Protein AF-A0A1Y3YAK5-F1 (afdb_monomer_lite)

Radius of gyration: 28.18 Å; chains: 1; bounding box: 78×35×80 Å

Secondary structure (DSSP, 8-state):
-------------HHHHHHHHHHHHHHHHHHHTHHHHHHHHHHHTS------TT-----S-GGG-TTTS--TT-SHHHHTTS--EEEE-TTT--EEEE-SB-B-TTSPBP---S-EEEEEEE-SS-EEEEEEETBSS-EEEEEE--

Sequence (146 aa):
MQEKGKKKYYRIRAGLFWLMIGGFVLLLLGVYFKDELYEKWLRSGGMENVSYEGVQSALEDQGSCYLCGSSDYSLIDYYRKFDTIGLISLNDWYVLDFRLKCHDENGNEVNGEDGTSTSFGNTGEIIYSTESNFRGTMASIEVTLP

Structure (mmCIF, N/CA/C/O backbone):
data_AF-A0A1Y3YAK5-F1
#
_entry.id   AF-A0A1Y3YAK5-F1
#
loop_
_atom_site.group_PDB
_atom_site.id
_atom_site.type_symbol
_atom_site.label_atom_id
_atom_site.label_alt_id
_atom_site.label_comp_id
_atom_site.label_asym_id
_atom_site.label_entity_id
_atom_site.label_seq_id
_atom_site.pdbx_PDB_ins_code
_atom_site.Cartn_x
_atom_site.Cartn_y
_atom_site.Cartn_z
_atom_site.occupancy
_atom_site.B_iso_or_equiv
_atom_site.auth_seq_id
_atom_site.auth_comp_id
_atom_site.auth_asym_id
_atom_site.auth_atom_id
_atom_site.pdbx_PDB_model_num
ATOM 1 N N . MET A 1 1 ? 50.401 12.782 -67.423 1.00 41.28 1 MET A N 1
ATOM 2 C CA . MET A 1 1 ? 49.925 11.665 -66.580 1.00 41.28 1 MET A CA 1
ATOM 3 C C . MET A 1 1 ? 48.938 12.224 -65.567 1.00 41.28 1 MET A C 1
ATOM 5 O O . MET A 1 1 ? 49.329 13.090 -64.801 1.00 41.28 1 MET A O 1
ATOM 9 N N . GLN A 1 2 ? 47.673 11.806 -65.594 1.00 41.38 2 GLN A N 1
ATOM 10 C CA . GLN A 1 2 ? 46.724 12.082 -64.509 1.00 41.38 2 GLN A CA 1
ATOM 11 C C . GLN A 1 2 ? 46.033 10.769 -64.145 1.00 41.38 2 GLN A C 1
ATOM 13 O O . GLN A 1 2 ? 45.211 10.258 -64.907 1.00 41.38 2 GLN A O 1
ATOM 18 N N . GLU A 1 3 ? 46.409 10.203 -63.001 1.00 53.94 3 GLU A N 1
ATOM 19 C CA . GLU A 1 3 ? 45.722 9.059 -62.411 1.00 53.94 3 GLU A CA 1
ATOM 20 C C . GLU A 1 3 ? 44.359 9.515 -61.878 1.00 53.94 3 GLU A C 1
ATOM 22 O O . GLU A 1 3 ? 44.257 10.269 -60.912 1.00 53.94 3 GLU A O 1
ATOM 27 N N . LYS A 1 4 ? 43.280 9.068 -62.528 1.00 52.62 4 LYS A N 1
ATOM 28 C CA . LYS A 1 4 ? 41.916 9.269 -62.031 1.00 52.62 4 LYS A CA 1
ATOM 29 C C . LYS A 1 4 ? 41.670 8.317 -60.857 1.00 52.62 4 LYS A C 1
ATOM 31 O O . LYS A 1 4 ? 41.597 7.103 -61.045 1.00 52.62 4 LYS A O 1
ATOM 36 N N . GLY A 1 5 ? 41.518 8.879 -59.657 1.00 56.72 5 GLY A N 1
ATOM 37 C CA . GLY A 1 5 ? 41.184 8.146 -58.435 1.00 56.72 5 GLY A CA 1
ATOM 38 C C . GLY A 1 5 ? 39.925 7.287 -58.599 1.00 56.72 5 GLY A C 1
ATOM 39 O O . GLY A 1 5 ? 38.843 7.782 -58.922 1.00 56.72 5 GLY A O 1
ATOM 40 N N . LYS A 1 6 ? 40.068 5.975 -58.387 1.00 54.78 6 LYS A N 1
ATOM 41 C CA . LYS A 1 6 ? 38.980 4.992 -58.482 1.00 54.78 6 LYS A CA 1
ATOM 42 C C . LYS A 1 6 ? 38.036 5.149 -57.285 1.00 54.78 6 LYS A C 1
ATOM 44 O O . LYS A 1 6 ? 38.386 4.785 -56.165 1.00 54.78 6 LYS A O 1
ATOM 49 N N . LYS A 1 7 ? 36.823 5.658 -57.515 1.00 57.88 7 LYS A N 1
ATOM 50 C CA . LYS A 1 7 ? 35.751 5.683 -56.506 1.00 57.88 7 LYS A CA 1
ATOM 51 C C . LYS A 1 7 ? 35.243 4.252 -56.277 1.00 57.88 7 LYS A C 1
ATOM 53 O O . LYS A 1 7 ? 34.738 3.621 -57.204 1.00 57.88 7 LYS A O 1
ATOM 58 N N . LYS A 1 8 ? 35.399 3.725 -55.058 1.00 56.97 8 LYS A N 1
ATOM 59 C CA . LYS A 1 8 ? 34.829 2.431 -54.645 1.00 56.97 8 LYS A CA 1
ATOM 60 C C . LYS A 1 8 ? 33.347 2.633 -54.320 1.00 56.97 8 LYS A C 1
ATOM 62 O O . LYS A 1 8 ? 33.017 3.256 -53.318 1.00 56.97 8 LYS A O 1
ATOM 67 N N . TYR A 1 9 ? 32.465 2.132 -55.179 1.00 59.28 9 TYR A N 1
ATOM 68 C C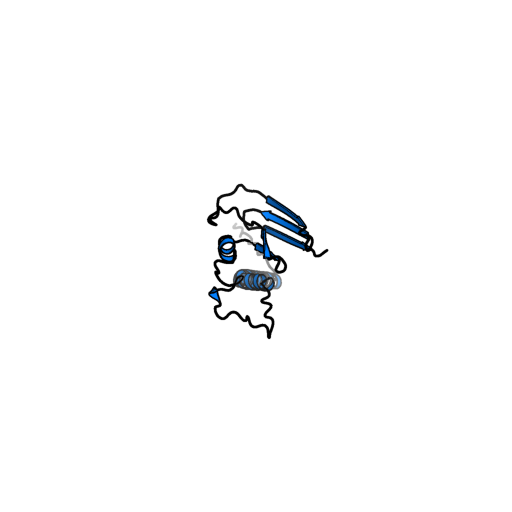A . TYR A 1 9 ? 31.019 2.154 -54.955 1.00 59.28 9 TYR A CA 1
ATOM 69 C C . TYR A 1 9 ? 30.586 0.874 -54.229 1.00 59.28 9 TYR A C 1
ATOM 71 O O . TYR A 1 9 ? 30.817 -0.228 -54.727 1.00 59.28 9 TYR A O 1
ATOM 79 N N . TYR A 1 10 ? 29.938 1.013 -53.071 1.00 63.06 10 TYR A N 1
ATOM 80 C CA . TYR A 1 10 ? 29.283 -0.102 -52.388 1.00 63.06 10 TYR A CA 1
ATOM 81 C C . TYR A 1 10 ? 27.977 -0.438 -53.119 1.00 63.06 10 TYR A C 1
ATOM 83 O O . TYR A 1 10 ? 27.014 0.324 -53.072 1.00 63.06 10 TYR A O 1
ATOM 91 N N . ARG A 1 11 ? 27.927 -1.580 -53.815 1.00 63.28 11 ARG A N 1
ATOM 92 C CA . ARG A 1 11 ? 26.677 -2.130 -54.364 1.00 63.28 11 ARG A CA 1
ATOM 93 C C . ARG A 1 11 ? 25.922 -2.857 -53.254 1.00 63.28 11 ARG A C 1
ATOM 95 O O . ARG A 1 11 ? 26.000 -4.077 -53.139 1.00 63.28 11 ARG A O 1
ATOM 102 N N . ILE A 1 12 ? 25.203 -2.111 -52.421 1.00 68.94 12 ILE A N 1
ATOM 103 C CA . ILE A 1 12 ? 24.232 -2.712 -51.502 1.00 68.94 12 ILE A CA 1
ATOM 104 C C . ILE A 1 12 ? 23.094 -3.276 -52.359 1.00 68.94 12 ILE A C 1
ATOM 106 O O . ILE A 1 12 ? 22.527 -2.578 -53.201 1.00 68.94 12 ILE A O 1
ATOM 110 N N . ARG A 1 13 ? 22.791 -4.568 -52.197 1.00 78.81 13 ARG A N 1
ATOM 111 C CA . ARG A 1 13 ? 21.691 -5.226 -52.913 1.00 78.81 13 ARG A CA 1
ATOM 112 C C . ARG A 1 13 ? 20.391 -4.530 -52.515 1.00 78.81 13 ARG A C 1
ATOM 114 O O . ARG A 1 13 ? 20.127 -4.407 -51.325 1.00 78.81 13 ARG A O 1
ATOM 121 N N . ALA A 1 14 ? 19.580 -4.109 -53.487 1.00 76.56 14 ALA A N 1
ATOM 122 C CA . ALA A 1 14 ? 18.373 -3.315 -53.231 1.00 76.56 14 ALA A CA 1
ATOM 123 C C . ALA A 1 14 ? 17.460 -3.925 -52.147 1.00 76.56 14 ALA A C 1
ATOM 125 O O . ALA A 1 14 ? 16.917 -3.195 -51.328 1.00 76.56 14 ALA A O 1
ATOM 126 N N . GLY A 1 15 ? 17.371 -5.258 -52.067 1.00 81.06 15 GLY A N 1
ATOM 127 C CA . GLY A 1 15 ? 16.623 -5.945 -51.006 1.00 81.06 15 GLY A CA 1
ATOM 128 C C . GLY A 1 15 ? 17.114 -5.645 -49.582 1.00 81.06 15 GLY A C 1
ATOM 129 O O . GLY A 1 15 ? 16.294 -5.450 -48.695 1.00 81.06 15 GLY A O 1
ATOM 130 N N . LEU A 1 16 ? 18.428 -5.529 -49.357 1.00 83.50 16 LEU A N 1
ATOM 131 C CA . LEU A 1 16 ? 18.979 -5.167 -48.044 1.00 83.50 16 LEU A CA 1
ATOM 132 C C . LEU A 1 16 ? 18.658 -3.715 -47.680 1.00 83.50 16 LEU A C 1
ATOM 134 O O . LEU A 1 16 ? 18.367 -3.422 -46.529 1.00 83.50 16 LEU A O 1
ATOM 138 N N . PHE A 1 17 ? 18.662 -2.814 -48.661 1.00 86.56 17 PHE A N 1
ATOM 139 C CA . PHE A 1 17 ? 18.317 -1.411 -48.440 1.00 86.56 17 PHE A CA 1
ATOM 140 C C . PHE A 1 17 ? 16.851 -1.244 -48.012 1.00 86.56 17 PHE A C 1
ATOM 142 O O . PHE A 1 17 ? 16.571 -0.554 -47.035 1.00 86.56 17 PHE A O 1
ATOM 149 N N . TRP A 1 18 ? 15.927 -1.942 -48.680 1.00 89.75 18 TRP A N 1
ATOM 150 C CA . TRP A 1 18 ? 14.510 -1.931 -48.307 1.00 89.75 18 TRP A CA 1
ATOM 151 C C . TRP A 1 18 ? 14.245 -2.569 -46.938 1.00 89.75 18 TRP A C 1
ATOM 153 O O . TRP A 1 18 ? 13.419 -2.051 -46.192 1.00 89.75 18 TRP A O 1
ATOM 163 N N . LEU A 1 19 ? 14.976 -3.628 -46.565 1.00 90.88 19 LEU A N 1
ATOM 164 C CA . LEU A 1 19 ? 14.890 -4.208 -45.218 1.00 90.88 19 LEU A CA 1
ATOM 165 C C . LEU A 1 19 ? 15.360 -3.230 -44.134 1.00 90.88 19 LEU A C 1
ATOM 167 O O . LEU A 1 19 ? 14.700 -3.105 -43.107 1.00 90.88 19 LEU A O 1
ATOM 171 N N . MET A 1 20 ? 16.456 -2.502 -44.372 1.00 90.38 20 MET A N 1
ATOM 172 C CA . MET A 1 20 ? 16.954 -1.497 -43.425 1.00 90.38 20 MET A CA 1
ATOM 173 C C . MET A 1 20 ? 15.964 -0.342 -43.251 1.00 90.38 20 MET A C 1
ATOM 175 O O . MET A 1 20 ? 15.720 0.089 -42.126 1.00 90.38 20 MET A O 1
ATOM 179 N N . ILE A 1 21 ? 15.350 0.127 -44.342 1.00 92.81 21 ILE A N 1
ATOM 180 C CA . ILE A 1 21 ? 14.310 1.163 -44.285 1.00 92.81 21 ILE A CA 1
ATOM 181 C C . ILE A 1 21 ? 13.082 0.655 -43.531 1.00 92.81 21 ILE A C 1
ATOM 183 O O . ILE A 1 21 ? 12.600 1.340 -42.634 1.00 92.81 21 ILE A O 1
ATOM 187 N N . GLY A 1 22 ? 12.595 -0.546 -43.854 1.00 94.56 22 GLY A N 1
ATOM 188 C CA . GLY A 1 22 ? 11.445 -1.139 -43.172 1.00 94.56 22 GLY A CA 1
ATOM 189 C C . GLY A 1 22 ? 11.686 -1.304 -41.671 1.00 94.56 22 GLY A C 1
ATOM 190 O O . GLY A 1 22 ? 10.844 -0.914 -40.868 1.00 94.56 22 GLY A O 1
ATOM 191 N N . GLY A 1 23 ? 12.869 -1.794 -41.285 1.00 93.81 23 GLY A N 1
ATOM 192 C CA . GLY A 1 23 ? 13.267 -1.909 -39.882 1.00 93.81 23 GLY A CA 1
ATOM 193 C C . GLY A 1 23 ? 13.331 -0.557 -39.170 1.00 93.81 23 GLY A C 1
ATOM 194 O O . GLY A 1 23 ? 12.853 -0.431 -38.047 1.00 93.81 23 GLY A O 1
ATOM 195 N N . PHE A 1 24 ? 13.853 0.477 -39.833 1.00 93.75 24 PHE A N 1
ATOM 196 C CA . PHE A 1 24 ? 13.916 1.820 -39.259 1.00 93.75 24 PHE A CA 1
ATOM 197 C C . PHE A 1 24 ? 12.525 2.442 -39.070 1.00 93.75 24 PHE A C 1
ATOM 199 O O . PHE A 1 24 ? 12.254 3.038 -38.031 1.00 93.75 24 PHE A O 1
ATOM 206 N N . VAL A 1 25 ? 11.615 2.252 -40.030 1.00 94.56 25 VAL A N 1
ATOM 207 C CA . VAL A 1 25 ? 10.221 2.710 -39.915 1.00 94.56 25 VAL A CA 1
ATOM 208 C C . VAL A 1 25 ? 9.497 1.989 -38.775 1.00 94.56 25 VAL A C 1
ATOM 210 O O . VAL A 1 25 ? 8.808 2.637 -37.993 1.00 94.56 25 VAL A O 1
ATOM 213 N N . LEU A 1 26 ? 9.693 0.675 -38.628 1.00 91.44 26 LEU A N 1
ATOM 214 C CA . LEU A 1 26 ? 9.128 -0.091 -37.512 1.00 91.44 26 LEU A CA 1
ATOM 215 C C . LEU A 1 26 ? 9.660 0.383 -36.154 1.00 91.44 26 LEU A C 1
ATOM 217 O O . LEU A 1 26 ? 8.883 0.501 -35.211 1.00 91.44 26 LEU A O 1
ATOM 221 N N . LEU A 1 27 ? 10.954 0.702 -36.057 1.00 91.06 27 LEU A N 1
ATOM 222 C CA . LEU A 1 27 ? 11.533 1.264 -34.835 1.00 91.06 27 LEU A CA 1
ATOM 223 C C . LEU A 1 27 ? 10.937 2.635 -34.498 1.00 91.06 27 LEU A C 1
ATOM 225 O O . LEU A 1 27 ? 10.580 2.868 -33.346 1.00 91.06 27 LEU A O 1
ATOM 229 N N . LEU A 1 28 ? 10.780 3.521 -35.485 1.00 91.25 28 LEU A N 1
ATOM 230 C CA . LEU A 1 28 ? 10.159 4.832 -35.273 1.00 91.25 28 LEU A CA 1
ATOM 231 C C . LEU A 1 28 ? 8.696 4.714 -34.834 1.00 91.25 28 LEU A C 1
ATOM 233 O O . LEU A 1 28 ? 8.283 5.418 -33.917 1.00 91.25 28 LEU A O 1
ATOM 237 N N . LEU A 1 29 ? 7.929 3.801 -35.437 1.00 89.06 29 LEU A N 1
ATOM 238 C CA . LEU A 1 29 ? 6.555 3.513 -35.017 1.00 89.06 29 LEU A CA 1
ATOM 239 C C . LEU A 1 29 ? 6.510 2.949 -33.592 1.00 89.06 29 LEU A C 1
ATOM 241 O O . LEU A 1 29 ? 5.682 3.378 -32.796 1.00 89.06 29 LEU A O 1
ATOM 245 N N . GLY A 1 30 ? 7.421 2.037 -33.245 1.00 85.50 30 GLY A N 1
ATOM 246 C CA . GLY A 1 30 ? 7.522 1.485 -31.894 1.00 85.50 30 GLY A CA 1
ATOM 247 C C . GLY A 1 30 ? 7.841 2.543 -30.835 1.00 85.50 30 GLY A C 1
ATOM 248 O O . GLY A 1 30 ? 7.283 2.494 -29.744 1.00 85.50 30 GLY A O 1
ATOM 249 N N . VAL A 1 31 ? 8.691 3.526 -31.157 1.00 87.69 31 VAL A N 1
ATOM 250 C CA . VAL A 1 31 ? 8.966 4.673 -30.274 1.00 87.69 31 VAL A CA 1
ATOM 251 C C . VAL A 1 31 ? 7.753 5.600 -30.183 1.00 87.69 31 VAL A C 1
ATOM 253 O O . VAL A 1 31 ? 7.408 6.024 -29.088 1.00 87.69 31 VAL A O 1
ATOM 256 N N . TYR A 1 32 ? 7.085 5.879 -31.305 1.00 89.44 32 TYR A N 1
ATOM 257 C CA . TYR A 1 32 ? 5.914 6.758 -31.346 1.00 89.44 32 TYR A CA 1
ATOM 258 C C . TYR A 1 32 ? 4.731 6.212 -30.530 1.00 89.44 32 TYR A C 1
ATOM 260 O O . TYR A 1 32 ? 4.094 6.960 -29.799 1.00 89.44 32 TYR A O 1
ATOM 268 N N . PHE A 1 33 ? 4.465 4.905 -30.608 1.00 87.31 33 PHE A N 1
ATOM 269 C CA . PHE A 1 33 ? 3.380 4.248 -29.867 1.00 87.31 33 PHE A CA 1
ATOM 270 C C . PHE A 1 33 ? 3.806 3.696 -28.500 1.00 87.31 33 PHE A C 1
ATOM 272 O O . PHE A 1 33 ? 3.022 3.000 -27.852 1.00 87.31 33 PHE A O 1
ATOM 279 N N . LYS A 1 34 ? 5.036 3.975 -28.046 1.00 81.25 34 LYS A N 1
ATOM 280 C CA . LYS A 1 34 ? 5.570 3.430 -26.791 1.00 81.25 34 LYS A CA 1
ATOM 281 C C . LYS A 1 34 ? 4.677 3.786 -25.607 1.00 81.25 34 LYS A C 1
ATOM 283 O O . LYS A 1 34 ? 4.333 2.890 -24.846 1.00 81.25 34 LYS A O 1
ATOM 288 N N . ASP A 1 35 ? 4.291 5.052 -25.477 1.00 78.38 35 ASP A N 1
ATOM 289 C CA . ASP A 1 35 ? 3.522 5.532 -24.325 1.00 78.38 35 ASP A CA 1
ATOM 290 C C . ASP A 1 35 ? 2.106 4.938 -24.309 1.00 78.38 35 ASP A C 1
ATOM 292 O O . ASP A 1 35 ? 1.652 4.456 -23.276 1.00 78.38 35 ASP A O 1
ATOM 296 N N . GLU A 1 36 ? 1.448 4.841 -25.470 1.00 78.88 36 GLU A N 1
ATOM 297 C CA . GLU A 1 36 ? 0.106 4.247 -25.584 1.00 78.88 36 GLU A CA 1
ATOM 298 C C . GLU A 1 36 ? 0.106 2.736 -25.284 1.00 78.88 36 GLU A C 1
ATOM 300 O O . GLU A 1 36 ? -0.806 2.209 -24.642 1.00 78.88 36 GLU A O 1
ATOM 305 N N . LEU A 1 37 ? 1.143 2.017 -25.729 1.00 69.88 37 LEU A N 1
ATOM 306 C CA . LEU A 1 37 ? 1.322 0.598 -25.415 1.00 69.88 37 LEU A CA 1
ATOM 307 C C . LEU A 1 37 ? 1.687 0.384 -23.941 1.00 69.88 37 LEU A C 1
ATOM 309 O O . LEU A 1 37 ? 1.231 -0.589 -23.342 1.00 69.88 37 LEU A O 1
ATOM 313 N N . TYR A 1 38 ? 2.469 1.291 -23.353 1.00 69.25 38 TYR A N 1
ATOM 314 C CA . TYR A 1 38 ? 2.851 1.245 -21.944 1.00 69.25 38 TYR A CA 1
ATOM 315 C C . TYR A 1 38 ? 1.647 1.508 -21.036 1.00 69.25 38 TYR A C 1
ATOM 317 O O . TYR A 1 38 ? 1.424 0.749 -20.097 1.00 69.25 38 TYR A O 1
ATOM 325 N N . GLU A 1 39 ? 0.808 2.494 -21.363 1.00 70.06 39 GLU A N 1
ATOM 326 C CA . GLU A 1 39 ? -0.455 2.733 -20.660 1.00 70.06 39 GLU A CA 1
ATOM 327 C C . GLU A 1 39 ? -1.428 1.557 -20.785 1.00 70.06 39 GLU A C 1
ATOM 329 O O . GLU A 1 39 ? -2.044 1.165 -19.794 1.00 70.06 39 GLU A O 1
ATOM 334 N N . LYS A 1 40 ? -1.564 0.951 -21.975 1.00 71.81 40 LYS A N 1
ATOM 335 C CA . LYS A 1 40 ? -2.381 -0.264 -22.154 1.00 71.81 40 LYS A CA 1
ATOM 336 C C . LYS A 1 40 ? -1.850 -1.439 -21.332 1.00 71.81 40 LYS A C 1
ATOM 338 O O . LYS A 1 40 ? -2.652 -2.180 -20.772 1.00 71.81 40 LYS A O 1
ATOM 343 N N . TRP A 1 41 ? -0.531 -1.599 -21.229 1.00 65.88 41 TRP A N 1
ATOM 344 C CA . TRP A 1 41 ? 0.089 -2.640 -20.408 1.00 65.88 41 TRP A CA 1
ATOM 345 C C . TRP A 1 41 ? -0.106 -2.380 -18.902 1.00 65.88 41 TRP A C 1
ATOM 347 O O . TRP A 1 41 ? -0.550 -3.278 -18.191 1.00 65.88 41 TRP A O 1
ATOM 357 N N . LEU A 1 42 ? 0.085 -1.141 -18.433 1.00 64.00 42 LEU A N 1
ATOM 358 C CA . LEU A 1 42 ? -0.229 -0.716 -17.059 1.00 64.00 42 LEU A CA 1
ATOM 359 C C . LEU A 1 42 ? -1.706 -0.921 -16.709 1.00 64.00 42 LEU A C 1
ATOM 361 O O . LEU A 1 42 ? -2.020 -1.436 -15.641 1.00 64.00 42 LEU A O 1
ATOM 365 N N . ARG A 1 43 ? -2.621 -0.580 -17.625 1.00 56.31 43 ARG A N 1
ATOM 366 C CA . ARG A 1 43 ? -4.058 -0.841 -17.457 1.00 56.31 43 ARG A CA 1
ATOM 367 C C . ARG A 1 43 ? -4.400 -2.327 -17.489 1.00 56.31 43 ARG A C 1
ATOM 369 O O . ARG A 1 43 ? -5.373 -2.709 -16.853 1.00 56.31 43 ARG A O 1
ATOM 376 N N . SER A 1 44 ? -3.630 -3.162 -18.192 1.00 56.16 44 SER A N 1
ATOM 377 C CA . SER A 1 44 ? -3.838 -4.620 -18.199 1.00 56.16 44 SER A CA 1
ATOM 378 C C . SER A 1 44 ? -3.422 -5.301 -16.892 1.00 56.16 44 SER A C 1
ATOM 380 O O . SER A 1 44 ? -3.976 -6.341 -16.560 1.00 56.16 44 SER A O 1
ATOM 382 N N . GLY A 1 45 ? -2.512 -4.691 -16.123 1.00 55.53 45 GLY A N 1
ATOM 383 C CA . GLY A 1 45 ? -2.279 -5.028 -14.712 1.00 55.53 45 GLY A CA 1
ATOM 384 C C . GLY A 1 45 ? -3.171 -4.235 -13.747 1.00 55.53 45 GLY A C 1
ATOM 385 O O . GLY A 1 45 ? -2.926 -4.234 -12.544 1.00 55.53 45 GLY A O 1
ATOM 386 N N . GLY A 1 46 ? -4.147 -3.493 -14.281 1.00 47.47 46 GLY A N 1
ATOM 387 C CA . GLY A 1 46 ? -4.903 -2.465 -13.583 1.00 47.47 46 GLY A CA 1
ATOM 388 C C . GLY A 1 46 ? -6.059 -3.028 -12.767 1.00 47.47 46 GLY A C 1
ATOM 389 O O . GLY A 1 46 ? -6.764 -3.926 -13.216 1.00 47.47 46 GLY A O 1
ATOM 390 N N . MET A 1 47 ? -6.231 -2.438 -11.581 1.00 51.56 47 MET A N 1
ATOM 391 C CA . MET A 1 47 ? -7.299 -2.672 -10.606 1.00 51.56 47 MET A CA 1
ATOM 392 C C . MET A 1 47 ? -8.584 -3.227 -11.228 1.00 51.56 47 MET A C 1
ATOM 394 O O . MET A 1 47 ? -9.299 -2.536 -11.960 1.00 51.56 47 MET A O 1
ATOM 398 N N . GLU A 1 48 ? -8.885 -4.477 -10.890 1.00 54.59 48 GLU A N 1
ATOM 399 C CA . GLU A 1 48 ? -10.159 -5.101 -11.197 1.00 54.59 48 GLU A CA 1
ATOM 400 C C . GLU A 1 48 ? -11.230 -4.460 -10.309 1.00 54.59 48 GLU A C 1
ATOM 402 O O . GLU A 1 48 ? -11.302 -4.703 -9.105 1.00 54.59 48 GLU A O 1
ATOM 407 N N . ASN A 1 49 ? -12.056 -3.591 -10.895 1.00 49.81 49 ASN A N 1
ATOM 408 C CA . ASN A 1 49 ? -13.258 -3.108 -10.225 1.00 49.81 49 ASN A CA 1
ATOM 409 C C . ASN A 1 49 ? -14.283 -4.245 -10.205 1.00 49.81 49 ASN A C 1
ATOM 411 O O . ASN A 1 49 ? -15.116 -4.365 -11.105 1.00 49.81 49 ASN A O 1
ATOM 415 N N . VAL A 1 50 ? -14.208 -5.090 -9.178 1.00 62.53 50 VAL A N 1
ATOM 416 C CA . VAL A 1 50 ? -15.223 -6.111 -8.912 1.00 62.53 50 VAL A CA 1
ATOM 417 C C . VAL A 1 50 ? -16.466 -5.400 -8.376 1.00 62.53 50 VAL A C 1
ATOM 419 O O . VAL A 1 50 ? -16.574 -5.093 -7.191 1.00 62.53 50 VAL A O 1
ATOM 422 N N . SER A 1 51 ? -17.403 -5.086 -9.270 1.00 61.44 51 SER A N 1
ATOM 423 C CA . SER A 1 51 ? -18.734 -4.622 -8.883 1.00 61.44 51 SER A CA 1
ATOM 424 C C . SER A 1 51 ? -19.630 -5.838 -8.676 1.00 61.44 51 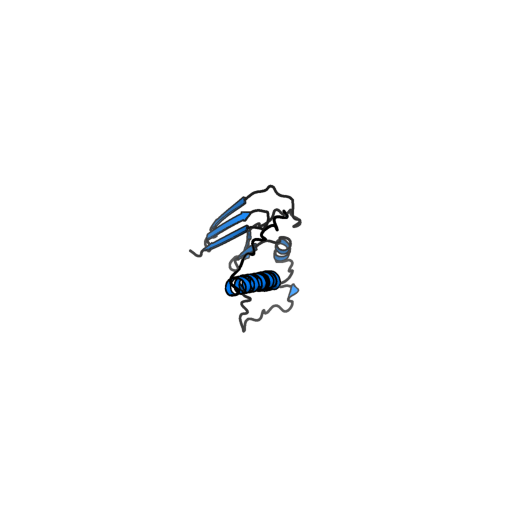SER A C 1
ATOM 426 O O . SER A 1 51 ? -19.902 -6.586 -9.613 1.00 61.44 51 SER A O 1
ATOM 428 N N . TYR A 1 52 ? -20.075 -6.055 -7.441 1.00 64.12 52 TYR A N 1
ATOM 429 C CA . TYR A 1 52 ? -21.065 -7.084 -7.145 1.00 64.12 52 TYR A CA 1
ATOM 430 C C . TYR A 1 52 ? -22.452 -6.563 -7.533 1.00 64.12 52 TYR A C 1
ATOM 432 O O . TYR A 1 52 ? -23.022 -5.710 -6.849 1.00 64.12 52 TYR A O 1
ATOM 440 N N . GLU A 1 53 ? -23.002 -7.063 -8.641 1.00 68.25 53 GLU A N 1
ATOM 441 C CA . GLU A 1 53 ? -24.374 -6.742 -9.037 1.00 68.25 53 GLU A CA 1
ATOM 442 C C . GLU A 1 53 ? -25.360 -7.185 -7.942 1.00 68.25 53 GLU A C 1
ATOM 444 O O . GLU A 1 53 ? -25.358 -8.335 -7.502 1.00 68.25 53 GLU A O 1
ATOM 449 N N . GLY A 1 54 ? -26.209 -6.259 -7.486 1.00 68.88 54 GLY A N 1
ATOM 450 C CA . GLY A 1 54 ? -27.258 -6.529 -6.495 1.00 68.88 54 GLY A CA 1
ATOM 451 C C . GLY A 1 54 ? -26.899 -6.228 -5.037 1.00 68.88 54 GLY A C 1
ATOM 452 O O . GLY A 1 54 ? -27.765 -6.368 -4.175 1.00 68.88 54 GLY A O 1
ATOM 453 N N . VAL A 1 55 ? -25.680 -5.765 -4.742 1.00 71.06 55 VAL A N 1
ATOM 454 C CA . VAL A 1 55 ? -25.300 -5.327 -3.390 1.00 71.06 55 VAL A CA 1
ATOM 455 C C . VAL A 1 55 ? -25.351 -3.802 -3.327 1.00 71.06 55 VAL A C 1
ATOM 457 O O . VAL A 1 55 ? -24.443 -3.115 -3.788 1.00 71.06 55 VAL A O 1
ATOM 460 N N . GLN A 1 56 ? -26.437 -3.257 -2.778 1.00 69.44 56 GLN A N 1
ATOM 461 C CA . GLN A 1 56 ? -26.528 -1.833 -2.455 1.00 69.44 56 GLN A CA 1
ATOM 462 C C . GLN A 1 56 ? -26.238 -1.620 -0.976 1.00 69.44 56 GLN A C 1
ATOM 464 O O . GLN A 1 56 ? -26.741 -2.341 -0.114 1.00 69.44 56 GLN A O 1
ATOM 469 N N . SER A 1 57 ? -25.419 -0.612 -0.691 1.00 72.00 57 SER A N 1
ATOM 470 C CA . SER A 1 57 ? -25.214 -0.148 0.674 1.00 72.00 57 SER A CA 1
ATOM 471 C C . SER A 1 57 ? -26.533 0.386 1.231 1.00 72.00 57 SER A C 1
ATOM 473 O O . SER A 1 57 ? -27.210 1.168 0.569 1.00 72.00 57 SER A O 1
ATOM 475 N N . ALA A 1 58 ? -26.876 -0.000 2.461 1.00 81.56 58 ALA A N 1
ATOM 476 C CA . ALA A 1 58 ? -27.988 0.600 3.202 1.00 81.56 58 ALA A CA 1
ATOM 477 C C . ALA A 1 58 ? -27.664 2.022 3.706 1.00 81.56 58 ALA A C 1
ATOM 479 O O . ALA A 1 58 ? -28.488 2.648 4.369 1.00 81.56 58 ALA A O 1
ATOM 480 N N . LEU A 1 59 ? -26.446 2.508 3.446 1.00 82.25 59 LEU A N 1
ATOM 481 C CA . LEU A 1 59 ? -25.975 3.804 3.898 1.00 82.25 59 LEU A CA 1
ATOM 482 C C . LEU A 1 59 ? -26.588 4.924 3.048 1.00 82.25 59 LEU A C 1
ATOM 484 O O . LEU A 1 59 ? -26.397 4.968 1.835 1.00 82.25 59 LEU A O 1
ATOM 488 N N . GLU A 1 60 ? -27.310 5.825 3.708 1.00 83.50 60 GLU A N 1
ATOM 489 C CA . GLU A 1 60 ? -28.034 6.935 3.075 1.00 83.50 60 GLU A CA 1
ATOM 490 C C . GLU A 1 60 ? -27.094 8.080 2.653 1.00 83.50 60 GLU A C 1
ATOM 492 O O . GLU A 1 60 ? -27.305 8.717 1.623 1.00 83.50 60 GLU A O 1
ATOM 497 N N . ASP A 1 61 ? -26.012 8.291 3.412 1.00 86.12 61 ASP A N 1
ATOM 498 C CA . ASP A 1 61 ? -24.950 9.249 3.105 1.00 86.12 61 ASP A CA 1
ATOM 499 C C . ASP A 1 61 ? -23.642 8.533 2.741 1.00 86.12 61 ASP A C 1
ATOM 501 O O . ASP A 1 61 ? -23.039 7.834 3.557 1.00 86.12 61 ASP A O 1
ATOM 505 N N . GLN A 1 62 ? -23.162 8.756 1.518 1.00 82.44 62 GLN A N 1
ATOM 506 C CA . GLN A 1 62 ? -21.909 8.181 1.033 1.00 82.44 62 GLN A CA 1
ATOM 507 C C . GLN A 1 62 ? -20.678 8.742 1.771 1.00 82.44 62 GLN A C 1
ATOM 509 O O . GLN A 1 62 ? -19.670 8.042 1.878 1.00 82.44 62 GLN A O 1
ATOM 514 N N . GLY A 1 63 ? -20.751 9.964 2.317 1.00 83.38 63 GLY A N 1
ATOM 515 C CA . GLY A 1 63 ? -19.672 10.571 3.105 1.00 83.38 63 GLY A CA 1
ATOM 516 C C . GLY A 1 63 ? -19.377 9.806 4.397 1.00 83.38 63 GLY A C 1
ATOM 517 O O . GLY A 1 63 ? -18.217 9.642 4.772 1.00 83.38 63 GLY A O 1
ATOM 518 N N . SER A 1 64 ? -20.415 9.230 5.001 1.00 86.19 64 SER A N 1
ATOM 519 C CA . SER A 1 64 ? -20.338 8.406 6.212 1.00 86.19 64 SER A CA 1
ATOM 520 C C . SER A 1 64 ? -19.749 7.001 5.988 1.00 86.19 64 SER A C 1
ATOM 522 O O . SER A 1 64 ? -19.635 6.214 6.927 1.00 86.19 64 SER A O 1
ATOM 524 N N . CYS A 1 65 ? -19.378 6.645 4.754 1.00 86.38 65 CYS A N 1
ATOM 525 C CA . CYS A 1 65 ? -18.829 5.333 4.411 1.00 86.38 65 CYS A CA 1
ATOM 526 C C . CYS A 1 65 ? -17.442 5.119 5.035 1.00 86.38 65 CYS A C 1
ATOM 528 O O . CYS A 1 65 ? -16.531 5.913 4.822 1.00 86.38 65 CYS A O 1
ATOM 530 N N . TYR A 1 66 ? -17.236 4.009 5.749 1.00 86.81 66 TYR A N 1
ATOM 531 C CA . TYR A 1 66 ? -15.978 3.785 6.478 1.00 86.81 66 TYR A CA 1
ATOM 532 C C . TYR A 1 66 ? -14.790 3.438 5.569 1.00 86.81 66 TYR A C 1
ATOM 534 O O . TYR A 1 66 ? -13.656 3.735 5.924 1.00 86.81 66 TYR A O 1
ATOM 542 N N . LEU A 1 67 ? -15.029 2.844 4.397 1.00 85.19 67 LEU A N 1
ATOM 543 C CA . LEU A 1 67 ? -13.968 2.478 3.444 1.00 85.19 67 LEU A CA 1
ATOM 544 C C . LEU A 1 67 ? -13.807 3.496 2.307 1.00 85.19 67 LEU A C 1
ATOM 546 O O . LEU A 1 67 ? -12.710 3.718 1.807 1.00 85.19 67 LEU A O 1
ATOM 550 N N . CYS A 1 68 ? -14.914 4.095 1.872 1.00 84.38 68 CYS A N 1
ATOM 551 C CA . CYS A 1 68 ? -14.976 4.942 0.684 1.00 84.38 68 CYS A CA 1
ATOM 552 C C . CYS A 1 68 ? -15.217 6.425 0.991 1.00 84.38 68 CYS A C 1
ATOM 554 O O . CYS A 1 68 ? -14.926 7.277 0.152 1.00 84.38 68 CYS A O 1
ATOM 556 N N . GLY A 1 69 ? -15.704 6.736 2.189 1.00 86.94 69 GLY A N 1
ATOM 557 C CA . GLY A 1 69 ? -16.000 8.086 2.655 1.00 86.94 69 GLY A CA 1
ATOM 558 C C . GLY A 1 69 ? -14.910 8.640 3.568 1.00 86.94 69 GLY A C 1
ATOM 559 O O . GLY A 1 69 ? -13.751 8.241 3.472 1.00 86.94 69 GLY A O 1
ATOM 560 N N . SER A 1 70 ? -15.311 9.575 4.422 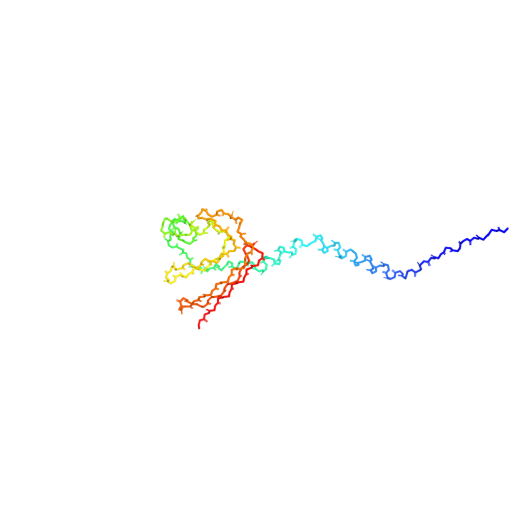1.00 87.62 70 SER A N 1
ATOM 561 C CA . SER A 1 70 ? -14.471 10.328 5.363 1.00 87.62 70 SER A CA 1
ATOM 562 C C . SER A 1 70 ? -15.215 10.442 6.693 1.00 87.62 70 SER A C 1
ATOM 564 O O . SER A 1 70 ? -15.625 11.515 7.125 1.00 87.62 70 SER A O 1
ATOM 566 N N . SER A 1 71 ? -15.507 9.280 7.280 1.00 87.56 71 SER A N 1
ATOM 567 C CA . SER A 1 71 ? -16.209 9.172 8.559 1.00 87.56 71 SER A CA 1
ATOM 568 C C . SER A 1 71 ? -15.236 9.334 9.724 1.00 87.56 71 SER A C 1
ATOM 570 O O . SER A 1 71 ? -14.193 8.682 9.733 1.00 87.56 71 SER A O 1
ATOM 572 N N . ASP A 1 72 ? -15.631 10.085 10.756 1.00 87.25 72 ASP A N 1
ATOM 573 C CA . ASP A 1 72 ? -14.866 10.245 12.005 1.00 87.25 72 ASP A CA 1
ATOM 574 C C . ASP A 1 72 ? -14.619 8.913 12.743 1.00 87.25 72 ASP A C 1
ATOM 576 O O . ASP A 1 72 ? -13.718 8.805 13.574 1.00 87.25 72 ASP A O 1
ATOM 580 N N . TYR A 1 73 ? -15.412 7.881 12.439 1.00 85.12 73 TYR A N 1
ATOM 581 C CA . TYR A 1 73 ? -15.263 6.531 12.992 1.00 85.12 73 TYR A CA 1
ATOM 582 C C . TYR A 1 73 ? -14.321 5.632 12.176 1.00 85.12 73 TYR A C 1
ATOM 584 O O . TYR A 1 73 ? -14.164 4.458 12.507 1.00 85.12 73 TYR A O 1
ATOM 592 N N . SER A 1 74 ? -13.710 6.151 11.109 1.00 86.50 74 SER A N 1
ATOM 593 C CA . SER A 1 74 ? -12.776 5.418 10.258 1.00 86.50 74 SER A CA 1
ATOM 594 C C . SER A 1 74 ? -11.387 6.047 10.266 1.00 86.50 74 SER A C 1
ATOM 596 O O . SER A 1 74 ? -11.223 7.263 10.287 1.00 86.50 74 SER A O 1
ATOM 598 N N . LEU A 1 75 ? -10.361 5.202 10.172 1.00 86.50 75 LEU A N 1
ATOM 599 C CA . LEU A 1 75 ? -8.976 5.632 9.971 1.00 86.50 75 LEU A CA 1
ATOM 600 C C . LEU A 1 75 ? -8.629 5.835 8.491 1.00 86.50 75 LEU A C 1
ATOM 602 O O . LEU A 1 75 ? -7.480 6.132 8.169 1.00 86.50 75 LEU A O 1
ATOM 606 N N . ILE A 1 76 ? -9.589 5.695 7.573 1.00 86.88 76 ILE A N 1
ATOM 607 C CA . ILE A 1 76 ? -9.308 5.797 6.138 1.00 86.88 76 ILE A CA 1
ATOM 608 C C . ILE A 1 76 ? -8.719 7.160 5.756 1.00 86.88 76 ILE A C 1
ATOM 610 O O . ILE A 1 76 ? -7.796 7.217 4.951 1.00 86.88 76 ILE A O 1
ATOM 614 N N . ASP A 1 77 ? -9.164 8.249 6.387 1.00 87.50 77 ASP A N 1
ATOM 615 C CA . ASP A 1 77 ? -8.614 9.587 6.146 1.00 87.50 77 ASP A CA 1
ATOM 616 C C . ASP A 1 77 ? -7.194 9.761 6.692 1.00 87.50 77 ASP A C 1
ATOM 618 O O . ASP A 1 77 ? -6.433 10.582 6.181 1.00 87.50 77 ASP A O 1
ATOM 622 N N . TYR A 1 78 ? -6.811 8.988 7.713 1.00 87.44 78 TYR A N 1
ATOM 623 C CA . TYR A 1 78 ? -5.422 8.921 8.152 1.00 87.44 78 TYR A CA 1
ATOM 624 C C . TYR A 1 78 ? -4.574 8.211 7.094 1.00 87.44 78 TYR A C 1
ATOM 626 O O . TYR A 1 78 ? -3.587 8.777 6.629 1.00 87.44 78 TYR A O 1
ATOM 634 N N . TYR A 1 79 ? -4.994 7.020 6.658 1.00 86.56 79 TYR A N 1
ATOM 635 C CA . TYR A 1 79 ? -4.233 6.219 5.699 1.00 86.56 79 TYR A CA 1
ATOM 636 C C . TYR A 1 79 ? -4.158 6.844 4.297 1.00 86.56 79 TYR A C 1
ATOM 638 O O . TYR A 1 79 ? -3.122 6.741 3.653 1.00 86.56 79 TYR A O 1
ATOM 646 N N . ARG A 1 80 ? -5.187 7.582 3.855 1.00 84.69 80 ARG A N 1
ATOM 647 C CA . ARG A 1 80 ? -5.208 8.319 2.572 1.00 84.69 80 ARG A CA 1
ATOM 648 C C . ARG A 1 80 ? -4.100 9.359 2.414 1.00 84.69 80 ARG A C 1
ATOM 650 O O . ARG A 1 80 ? -3.818 9.765 1.291 1.00 84.69 80 ARG A O 1
ATOM 657 N N . LYS A 1 81 ? -3.506 9.823 3.515 1.00 86.44 81 LYS A N 1
ATOM 658 C CA . LYS A 1 81 ? -2.376 10.765 3.477 1.00 86.44 81 LYS A CA 1
ATOM 659 C C . LYS A 1 81 ? -1.096 10.099 2.982 1.00 86.44 81 LYS A C 1
ATOM 661 O O . LYS A 1 81 ? -0.196 10.792 2.521 1.00 86.44 81 LYS A O 1
ATOM 666 N N . PHE A 1 82 ? -1.017 8.777 3.096 1.00 83.19 82 PHE A N 1
ATOM 667 C CA . PHE A 1 82 ? 0.128 7.989 2.687 1.00 83.19 82 PHE A CA 1
ATOM 668 C C . PHE A 1 82 ? -0.163 7.392 1.309 1.00 83.19 82 PHE A C 1
ATOM 670 O O . PHE A 1 82 ? -1.136 6.666 1.119 1.00 83.19 82 PHE A O 1
ATOM 677 N N . ASP A 1 83 ? 0.686 7.707 0.334 1.00 78.94 83 ASP A N 1
ATOM 678 C CA . ASP A 1 83 ? 0.636 7.144 -1.020 1.00 78.94 83 ASP A CA 1
ATOM 679 C C . ASP A 1 83 ? 1.238 5.726 -1.006 1.00 78.94 83 ASP A C 1
ATOM 681 O O . ASP A 1 83 ? 2.326 5.469 -1.529 1.00 78.94 83 ASP A O 1
ATOM 685 N N . THR A 1 84 ? 0.587 4.815 -0.276 1.00 79.94 84 THR A N 1
ATOM 686 C CA . THR A 1 84 ? 1.075 3.457 -0.006 1.00 79.94 84 THR A CA 1
ATOM 687 C C . THR A 1 84 ? 0.006 2.399 -0.258 1.00 79.94 84 THR A C 1
ATOM 689 O O . THR A 1 84 ? -1.172 2.690 -0.463 1.00 79.94 84 THR A O 1
ATOM 692 N N . ILE A 1 85 ? 0.434 1.137 -0.271 1.00 83.38 85 ILE A N 1
ATOM 693 C CA . ILE A 1 85 ? -0.458 -0.016 -0.396 1.00 83.38 85 ILE A CA 1
ATOM 694 C C . ILE A 1 85 ? -0.672 -0.594 1.002 1.00 83.38 85 ILE A C 1
ATOM 696 O O . ILE A 1 85 ? 0.260 -0.668 1.800 1.00 83.38 85 ILE A O 1
ATOM 700 N N . GLY A 1 86 ? -1.894 -1.027 1.296 1.00 85.12 86 GLY A N 1
ATOM 701 C CA . GLY A 1 86 ? -2.223 -1.687 2.553 1.00 85.12 86 GLY A CA 1
ATOM 702 C C . GLY A 1 86 ? -3.238 -2.805 2.364 1.00 85.12 86 GLY A C 1
ATOM 703 O O . GLY A 1 86 ? -3.903 -2.891 1.331 1.00 85.12 86 GLY A O 1
ATOM 704 N N . LEU A 1 87 ? -3.348 -3.663 3.373 1.00 86.44 87 LEU A N 1
ATOM 705 C CA . LEU A 1 87 ? -4.341 -4.728 3.451 1.00 86.44 87 LEU A CA 1
ATOM 706 C C . LEU A 1 87 ? -5.306 -4.433 4.597 1.00 86.44 87 LEU A C 1
ATOM 708 O O . LEU A 1 87 ? -4.880 -4.144 5.712 1.00 86.44 87 LEU A O 1
ATOM 712 N N . ILE A 1 88 ? -6.605 -4.514 4.316 1.00 85.94 88 ILE A N 1
ATOM 713 C CA . ILE A 1 88 ? -7.665 -4.328 5.309 1.00 85.94 88 ILE A CA 1
ATOM 714 C C . ILE A 1 88 ? -8.356 -5.670 5.507 1.00 85.94 88 ILE A C 1
ATOM 716 O O . ILE A 1 88 ? -8.920 -6.229 4.566 1.00 85.94 88 ILE A O 1
ATOM 720 N N . SER A 1 89 ? -8.330 -6.172 6.735 1.00 83.75 89 SER A N 1
ATOM 721 C CA . SER A 1 89 ? -9.151 -7.303 7.139 1.00 83.75 89 SER A CA 1
ATOM 722 C C . SER A 1 89 ? -10.542 -6.799 7.518 1.00 83.75 89 SER A C 1
ATOM 724 O O . SER A 1 89 ? -10.699 -5.955 8.398 1.00 83.75 89 SER A O 1
ATOM 726 N N . LEU A 1 90 ? -11.5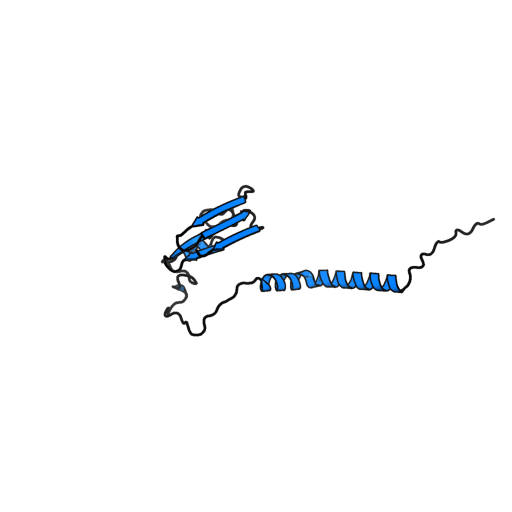71 -7.300 6.834 1.00 81.94 90 LEU A N 1
ATOM 727 C CA . LEU A 1 90 ? -12.963 -6.909 7.086 1.00 81.94 90 LEU A CA 1
ATOM 728 C C . LEU A 1 90 ? -13.591 -7.663 8.269 1.00 81.94 90 LEU A C 1
ATOM 730 O O . LEU A 1 90 ? -14.660 -7.273 8.735 1.00 81.94 90 LEU A O 1
ATOM 734 N N . ASN A 1 91 ? -12.941 -8.726 8.754 1.00 79.88 91 ASN A N 1
ATOM 735 C CA . ASN A 1 91 ? -13.438 -9.539 9.865 1.00 79.88 91 ASN A CA 1
ATOM 736 C C . ASN A 1 91 ? -13.239 -8.837 11.215 1.00 79.88 91 ASN A C 1
ATOM 738 O O . ASN A 1 91 ? -14.138 -8.820 12.053 1.00 79.88 91 ASN A O 1
ATOM 742 N N . ASP A 1 92 ? -12.066 -8.238 11.411 1.00 82.81 92 ASP A N 1
ATOM 743 C CA . ASP A 1 92 ? -11.628 -7.595 12.654 1.00 82.81 92 ASP A CA 1
ATOM 744 C C . ASP A 1 92 ? -11.308 -6.099 12.483 1.00 82.81 92 ASP A C 1
ATOM 746 O O . ASP A 1 92 ? -10.919 -5.440 13.447 1.00 82.81 92 ASP A O 1
ATOM 750 N N . TRP A 1 93 ? -11.513 -5.548 11.279 1.00 79.12 93 TRP A N 1
ATOM 751 C CA . TRP A 1 93 ? -11.206 -4.157 10.916 1.00 79.12 93 TRP A CA 1
ATOM 752 C C . TRP A 1 93 ? -9.739 -3.772 11.135 1.00 79.12 93 TRP A C 1
ATOM 754 O O . TRP A 1 93 ? -9.417 -2.608 11.384 1.00 79.12 93 TRP A O 1
ATOM 764 N N . TYR A 1 94 ? -8.836 -4.746 11.028 1.00 83.25 94 TYR A N 1
ATOM 765 C CA . TYR A 1 94 ? -7.407 -4.513 11.151 1.00 83.25 94 TYR A CA 1
ATOM 766 C C . TYR A 1 94 ? -6.797 -4.029 9.827 1.00 83.25 94 TYR A C 1
ATOM 768 O O . TYR A 1 94 ? -7.110 -4.551 8.755 1.00 83.25 94 TYR A O 1
ATOM 776 N N . VAL A 1 95 ? -5.909 -3.031 9.900 1.00 85.06 95 VAL A N 1
ATOM 777 C CA . VAL A 1 95 ? -5.223 -2.445 8.738 1.00 85.06 95 VAL A CA 1
ATOM 778 C C . VAL A 1 95 ? -3.725 -2.710 8.843 1.00 85.06 95 VAL A C 1
ATOM 780 O O . VAL A 1 95 ? -3.087 -2.330 9.822 1.00 85.06 95 VAL A O 1
ATOM 783 N N . LEU A 1 96 ? -3.168 -3.331 7.808 1.00 86.75 96 LEU A N 1
ATOM 784 C CA . LEU A 1 96 ? -1.735 -3.502 7.598 1.00 86.75 96 LEU A CA 1
ATOM 785 C C . LEU A 1 96 ? -1.262 -2.484 6.559 1.00 86.75 96 LEU A C 1
ATOM 787 O O . LEU A 1 96 ? -1.679 -2.553 5.404 1.00 86.75 96 LEU A O 1
ATOM 791 N N . ASP A 1 97 ? -0.394 -1.552 6.952 1.00 85.50 97 ASP A N 1
ATOM 792 C CA . ASP A 1 97 ? 0.233 -0.594 6.040 1.00 85.50 97 ASP A CA 1
ATOM 793 C C . ASP A 1 97 ? 1.592 -1.098 5.541 1.00 85.50 97 ASP A C 1
ATOM 795 O O . ASP A 1 97 ? 2.490 -1.417 6.320 1.00 85.50 97 ASP A O 1
ATOM 799 N N . PHE A 1 98 ? 1.777 -1.128 4.220 1.00 83.81 98 PHE A N 1
ATOM 800 C CA . PHE A 1 98 ? 3.051 -1.481 3.600 1.00 83.81 98 PHE A CA 1
ATOM 801 C C . PHE A 1 98 ? 3.719 -0.219 3.066 1.00 83.81 98 PHE A C 1
ATOM 803 O O . PHE A 1 98 ? 3.353 0.335 2.028 1.00 83.81 98 PHE A O 1
ATOM 810 N N . ARG A 1 99 ? 4.711 0.271 3.807 1.00 78.88 99 ARG A N 1
ATOM 811 C CA . ARG A 1 99 ? 5.368 1.546 3.510 1.00 78.88 99 ARG A CA 1
ATOM 812 C C . ARG A 1 99 ? 6.206 1.447 2.235 1.00 78.88 99 ARG A C 1
ATOM 814 O O . ARG A 1 99 ? 7.148 0.658 2.153 1.00 78.88 99 ARG A O 1
ATOM 821 N N . LEU A 1 100 ? 5.868 2.279 1.251 1.00 79.25 100 LEU A N 1
ATOM 822 C CA . LEU A 1 100 ? 6.577 2.373 -0.035 1.00 79.25 100 LEU A CA 1
ATOM 823 C C . LEU A 1 100 ? 7.571 3.536 -0.088 1.00 79.25 100 LEU A C 1
ATOM 825 O O . LEU A 1 100 ? 8.503 3.533 -0.890 1.00 79.25 100 LEU A O 1
ATOM 829 N N . LYS A 1 101 ? 7.361 4.532 0.770 1.00 80.25 101 LYS A N 1
ATOM 830 C CA . LYS A 1 101 ? 8.172 5.739 0.913 1.00 80.25 101 LYS A CA 1
ATOM 831 C C . LYS A 1 101 ? 8.248 6.104 2.393 1.00 80.25 101 LYS A C 1
ATOM 833 O O . LYS A 1 101 ? 7.419 5.668 3.197 1.00 80.25 101 LYS A O 1
ATOM 838 N N . CYS A 1 102 ? 9.240 6.905 2.754 1.00 79.38 102 CYS A N 1
ATOM 839 C CA . CYS A 1 102 ? 9.354 7.449 4.101 1.00 79.38 102 CYS A CA 1
ATOM 840 C C . CYS A 1 102 ? 8.457 8.684 4.221 1.00 79.38 102 CYS A C 1
ATOM 842 O O . CYS A 1 102 ? 8.697 9.678 3.544 1.00 79.38 102 CYS A O 1
ATOM 844 N N . HIS A 1 103 ? 7.443 8.624 5.084 1.00 81.88 103 HIS A N 1
ATOM 845 C CA . HIS A 1 103 ? 6.563 9.754 5.381 1.00 81.88 103 HIS A CA 1
ATOM 846 C C . HIS A 1 103 ? 6.692 10.177 6.846 1.00 81.88 103 HIS A C 1
ATOM 848 O O . HIS A 1 103 ? 6.968 9.343 7.714 1.00 81.88 103 HIS A O 1
ATOM 854 N N . ASP A 1 104 ? 6.486 11.465 7.113 1.00 81.81 104 ASP A N 1
ATOM 855 C CA . ASP A 1 104 ? 6.275 11.976 8.465 1.00 81.81 104 ASP A CA 1
ATOM 856 C C . ASP A 1 104 ? 4.848 11.663 8.961 1.00 81.81 104 ASP A C 1
ATOM 858 O O . ASP A 1 104 ? 4.021 11.092 8.248 1.00 81.81 104 ASP A O 1
ATOM 862 N N . GLU A 1 105 ? 4.538 12.036 10.202 1.00 83.31 105 GLU A N 1
ATOM 863 C CA . GLU A 1 105 ? 3.210 11.831 10.802 1.00 83.31 105 GLU A CA 1
ATOM 864 C C . GLU A 1 105 ? 2.076 12.594 10.092 1.00 83.31 105 GLU A C 1
ATOM 866 O O . GLU A 1 105 ? 0.898 12.264 10.251 1.00 83.31 105 GLU A O 1
ATOM 871 N N . ASN A 1 106 ? 2.421 13.601 9.290 1.00 84.56 106 ASN A N 1
ATOM 872 C CA . ASN A 1 106 ? 1.490 14.402 8.510 1.00 84.56 106 ASN A CA 1
ATOM 873 C C . ASN A 1 106 ? 1.270 13.840 7.095 1.00 84.56 106 ASN A C 1
ATOM 875 O O . ASN A 1 106 ? 0.389 14.339 6.393 1.00 84.56 106 ASN A O 1
ATOM 879 N N . GLY A 1 107 ? 2.012 12.801 6.698 1.00 81.44 107 GLY A N 1
ATOM 880 C CA . GLY A 1 107 ? 1.970 12.207 5.362 1.00 81.44 107 GLY A CA 1
ATOM 881 C C . GLY A 1 107 ? 2.901 12.881 4.353 1.00 81.44 107 GLY A C 1
ATOM 882 O O . GLY A 1 107 ? 2.890 12.513 3.180 1.00 81.44 107 GLY A O 1
ATOM 883 N N . ASN A 1 108 ? 3.742 13.833 4.762 1.00 84.69 108 ASN A N 1
ATOM 884 C CA . ASN A 1 108 ? 4.709 14.433 3.848 1.00 84.69 108 ASN A CA 1
ATOM 885 C C . ASN A 1 108 ? 5.870 13.469 3.619 1.00 84.69 108 ASN A C 1
ATOM 887 O O . ASN A 1 108 ? 6.414 12.899 4.566 1.00 84.69 108 ASN A O 1
ATOM 891 N N . GLU A 1 109 ? 6.266 13.310 2.359 1.00 81.19 109 GLU A N 1
ATOM 892 C CA . GLU A 1 109 ? 7.459 12.546 2.008 1.00 81.19 109 GLU A CA 1
ATOM 893 C C . GLU A 1 109 ? 8.697 13.200 2.629 1.00 81.19 109 GLU A C 1
ATOM 895 O O . GLU A 1 109 ? 8.990 14.379 2.413 1.00 81.19 109 GLU A O 1
ATOM 900 N N . VAL A 1 110 ? 9.435 12.416 3.403 1.00 82.19 110 VAL A N 1
ATOM 901 C CA . VAL A 1 110 ? 10.719 12.805 3.974 1.00 82.19 110 VAL A CA 1
ATOM 902 C C . VAL A 1 110 ? 11.801 12.149 3.132 1.00 82.19 110 VAL A C 1
ATOM 904 O O . VAL A 1 110 ? 11.658 10.995 2.725 1.00 82.19 110 VAL A O 1
ATOM 907 N N . ASN A 1 111 ? 12.908 12.857 2.898 1.00 71.38 111 ASN A N 1
ATOM 908 C CA . ASN A 1 111 ? 14.102 12.262 2.297 1.00 71.38 111 ASN A CA 1
ATOM 909 C C . ASN A 1 111 ? 14.685 11.229 3.275 1.00 71.38 111 ASN A C 1
ATOM 911 O O . ASN A 1 111 ? 15.549 11.549 4.090 1.00 71.38 111 ASN A O 1
ATOM 915 N N . GLY A 1 112 ? 14.135 10.018 3.248 1.00 62.81 112 GLY A N 1
ATOM 916 C CA . GLY A 1 112 ? 14.611 8.879 4.014 1.00 62.81 112 GLY A CA 1
ATOM 917 C C . GLY A 1 112 ? 15.895 8.319 3.414 1.00 62.81 112 GLY A C 1
ATOM 918 O O . GLY A 1 112 ? 16.145 8.456 2.217 1.00 62.81 112 GLY A O 1
ATOM 919 N N . GLU A 1 113 ? 16.714 7.697 4.260 1.00 58.91 113 GLU A N 1
ATOM 920 C CA . GLU A 1 113 ? 17.915 6.981 3.832 1.00 58.91 113 GLU A CA 1
ATOM 921 C C . GLU A 1 113 ? 17.568 5.912 2.779 1.00 58.91 113 GLU A C 1
ATOM 923 O O . GLU A 1 113 ? 16.517 5.271 2.855 1.00 58.91 113 GLU A O 1
ATOM 928 N N . ASP A 1 114 ? 18.458 5.724 1.797 1.00 62.44 114 ASP A N 1
ATOM 929 C CA . ASP A 1 114 ? 18.360 4.682 0.769 1.00 62.44 114 ASP A CA 1
ATOM 930 C C . ASP A 1 114 ? 18.399 3.293 1.437 1.00 62.44 114 ASP A C 1
ATOM 932 O O . ASP A 1 114 ? 19.460 2.700 1.637 1.00 62.44 114 ASP A O 1
ATOM 936 N N . GLY A 1 115 ? 17.226 2.788 1.820 1.00 66.06 115 GLY A N 1
ATOM 937 C CA . GLY A 1 115 ? 17.056 1.519 2.516 1.00 66.06 115 GLY A CA 1
ATOM 938 C C . GLY A 1 115 ? 16.036 0.612 1.838 1.00 66.06 115 GLY A C 1
ATOM 939 O O . GLY A 1 115 ? 15.075 1.067 1.208 1.00 66.06 115 GLY A O 1
ATOM 940 N N . THR A 1 116 ? 16.243 -0.691 1.995 1.00 75.25 116 THR A N 1
ATOM 941 C CA . THR A 1 116 ? 15.237 -1.711 1.693 1.00 75.25 116 THR A CA 1
ATOM 942 C C . THR A 1 116 ? 14.486 -2.029 2.982 1.00 75.25 116 THR A C 1
ATOM 944 O O . THR A 1 116 ? 15.107 -2.281 4.015 1.00 75.25 116 THR A O 1
ATOM 947 N N . SER A 1 117 ? 13.156 -2.004 2.938 1.00 78.12 117 SER A N 1
ATOM 948 C CA . SER A 1 117 ? 12.303 -2.516 4.003 1.00 78.12 117 SER A CA 1
ATOM 949 C C . SER A 1 117 ? 11.911 -3.946 3.693 1.00 78.12 117 SER A C 1
ATOM 951 O O . SER A 1 117 ? 11.489 -4.250 2.578 1.00 78.12 117 SER A O 1
ATOM 953 N N . THR A 1 118 ? 11.993 -4.809 4.696 1.00 84.38 118 THR A N 1
ATOM 954 C CA . THR A 1 118 ? 11.422 -6.148 4.616 1.00 84.38 118 THR A CA 1
ATOM 955 C C . THR A 1 118 ? 10.582 -6.377 5.858 1.00 84.38 118 THR A C 1
ATOM 957 O O . THR A 1 118 ? 11.054 -6.165 6.976 1.00 84.38 118 THR A O 1
ATOM 960 N N . SER A 1 119 ? 9.331 -6.787 5.670 1.00 84.00 119 SER A N 1
ATOM 961 C CA . SER A 1 119 ? 8.423 -7.127 6.763 1.00 84.00 119 SER A CA 1
ATOM 962 C C . SER A 1 119 ? 7.781 -8.484 6.503 1.00 84.00 119 SER A C 1
ATOM 964 O O . SER A 1 119 ? 7.544 -8.865 5.358 1.00 84.00 119 SER A O 1
ATOM 966 N N . PHE A 1 120 ? 7.552 -9.242 7.567 1.00 88.50 120 PHE A N 1
ATOM 967 C CA . PHE A 1 120 ? 6.884 -10.535 7.513 1.00 88.50 120 PHE A CA 1
ATOM 968 C C . PHE A 1 120 ? 6.027 -10.695 8.760 1.00 88.50 120 PHE A C 1
ATOM 970 O O . PHE A 1 120 ? 6.455 -10.327 9.857 1.00 88.50 120 PHE A O 1
ATOM 977 N N . GLY A 1 121 ? 4.838 -11.263 8.600 1.00 87.62 121 GLY A N 1
ATOM 978 C CA . GLY A 1 121 ? 3.940 -11.498 9.716 1.00 87.62 121 GLY A CA 1
ATOM 979 C C . GL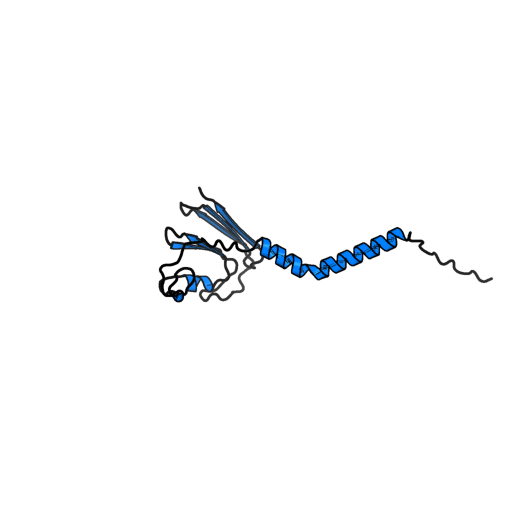Y A 1 121 ? 2.876 -12.542 9.420 1.00 87.62 121 GLY A C 1
ATOM 980 O O . GLY A 1 121 ? 2.676 -12.977 8.287 1.00 87.62 121 GLY A O 1
ATOM 981 N N . ASN A 1 122 ? 2.203 -12.954 10.489 1.00 87.19 122 ASN A N 1
ATOM 982 C CA . ASN A 1 122 ? 1.084 -13.881 10.450 1.00 87.19 122 ASN A CA 1
ATOM 983 C C . ASN A 1 122 ? -0.007 -13.349 11.384 1.00 87.19 122 ASN A C 1
ATOM 985 O O . ASN A 1 122 ? 0.246 -13.158 12.574 1.00 87.19 122 ASN A O 1
ATOM 989 N N . THR A 1 123 ? -1.197 -13.094 10.843 1.00 83.56 123 THR A N 1
ATOM 990 C CA . THR A 1 123 ? -2.358 -12.598 11.604 1.00 83.56 123 THR A CA 1
ATOM 991 C C . THR A 1 123 ? -3.263 -13.724 12.117 1.00 83.56 123 THR A C 1
ATOM 993 O O . THR A 1 123 ? -4.265 -13.464 12.771 1.00 83.56 123 THR A O 1
ATOM 996 N N . GLY A 1 124 ? -2.932 -14.981 11.823 1.00 83.25 124 GLY A N 1
ATOM 997 C CA . GLY A 1 124 ? -3.764 -16.164 12.041 1.00 83.25 124 GLY A CA 1
ATOM 998 C C . GLY A 1 124 ? -4.609 -16.522 10.818 1.00 83.25 124 GLY A C 1
ATOM 999 O O . GLY A 1 124 ? -4.758 -17.703 10.518 1.00 83.25 124 GLY A O 1
ATOM 1000 N N . GLU A 1 125 ? -5.105 -15.519 10.087 1.00 82.69 125 GLU A N 1
ATOM 1001 C CA . GLU A 1 125 ? -5.887 -15.708 8.853 1.00 82.69 125 GLU A CA 1
ATOM 1002 C C . GLU A 1 125 ? -5.039 -15.606 7.584 1.00 82.69 125 GLU A C 1
ATOM 1004 O O . GLU A 1 125 ? -5.352 -16.248 6.586 1.00 82.69 125 GLU A O 1
ATOM 1009 N N . ILE A 1 126 ? -3.971 -14.806 7.613 1.00 85.56 126 ILE A N 1
ATOM 1010 C CA . ILE A 1 126 ? -3.059 -14.635 6.483 1.00 85.56 126 ILE A CA 1
ATOM 1011 C C . ILE A 1 126 ? -1.607 -14.644 6.943 1.00 85.56 126 ILE A C 1
ATOM 1013 O O . ILE A 1 126 ? -1.264 -14.187 8.037 1.00 85.56 126 ILE A O 1
ATOM 1017 N N . ILE A 1 127 ? -0.743 -15.115 6.053 1.00 88.19 127 ILE A N 1
ATOM 1018 C CA . ILE A 1 127 ? 0.702 -14.952 6.139 1.00 88.19 127 ILE A CA 1
ATOM 1019 C C . ILE A 1 127 ? 1.098 -13.947 5.066 1.00 88.19 127 ILE A C 1
ATOM 1021 O O . ILE A 1 127 ? 0.761 -14.125 3.894 1.00 88.19 127 ILE A O 1
ATOM 1025 N N . TYR A 1 128 ? 1.805 -12.892 5.459 1.00 88.75 128 TYR A N 1
ATOM 1026 C CA . TYR A 1 128 ? 2.239 -11.852 4.535 1.00 88.75 128 TYR A CA 1
ATOM 1027 C C . TYR A 1 128 ? 3.748 -11.652 4.589 1.00 88.75 128 TYR A C 1
ATOM 1029 O O . TYR A 1 128 ? 4.366 -11.702 5.654 1.00 88.75 128 TYR A O 1
ATOM 1037 N N . SER A 1 129 ? 4.336 -11.390 3.427 1.00 89.38 129 SER A N 1
ATOM 1038 C CA . SER A 1 129 ? 5.717 -10.944 3.291 1.00 89.38 129 SER A CA 1
ATOM 1039 C C . SER A 1 129 ? 5.770 -9.738 2.367 1.00 89.38 129 SER A C 1
ATOM 1041 O O . SER A 1 129 ? 5.081 -9.693 1.347 1.00 89.38 129 SER A O 1
ATOM 1043 N N . THR A 1 130 ? 6.556 -8.735 2.740 1.00 88.00 130 THR A N 1
ATOM 1044 C CA . THR A 1 130 ? 6.719 -7.524 1.943 1.00 88.00 130 THR A CA 1
ATOM 1045 C C . THR A 1 130 ? 8.173 -7.147 1.818 1.00 88.00 130 THR A C 1
ATOM 1047 O O . THR A 1 130 ? 8.893 -7.118 2.815 1.00 88.00 130 THR A O 1
ATOM 1050 N N . GLU A 1 131 ? 8.564 -6.745 0.622 1.00 86.56 131 GLU A N 1
ATOM 1051 C CA . GLU A 1 131 ? 9.858 -6.148 0.338 1.00 86.56 131 GLU A CA 1
ATOM 1052 C C . GLU A 1 131 ? 9.632 -4.853 -0.439 1.00 86.56 131 GLU A C 1
ATOM 1054 O O . GLU A 1 131 ? 8.960 -4.852 -1.469 1.00 86.56 131 GLU A O 1
ATOM 1059 N N . SER A 1 132 ? 10.163 -3.736 0.048 1.00 81.38 132 SER A N 1
ATOM 1060 C CA . SER A 1 132 ? 10.057 -2.451 -0.640 1.00 81.38 132 SER A CA 1
ATOM 1061 C C . SER A 1 132 ? 11.377 -1.702 -0.603 1.00 81.38 132 SER A C 1
ATOM 1063 O O . SER A 1 132 ? 12.125 -1.760 0.371 1.00 81.38 132 SER A O 1
ATOM 1065 N N . ASN A 1 133 ? 11.673 -0.967 -1.672 1.00 76.69 133 ASN A N 1
ATOM 1066 C CA . ASN A 1 133 ? 12.659 0.098 -1.600 1.00 76.69 133 ASN A CA 1
ATOM 1067 C C . ASN A 1 133 ? 11.928 1.414 -1.329 1.00 76.69 133 ASN A C 1
ATOM 1069 O O . ASN A 1 133 ? 10.934 1.722 -1.985 1.00 76.69 133 ASN A O 1
ATOM 1073 N N . PHE A 1 134 ? 12.414 2.221 -0.384 1.00 71.62 134 PHE A N 1
ATOM 1074 C CA . PHE A 1 134 ? 11.757 3.481 0.005 1.00 71.62 134 PHE A CA 1
ATOM 1075 C C . PHE A 1 134 ? 11.805 4.586 -1.079 1.00 71.62 134 PHE A C 1
ATOM 1077 O O . PHE A 1 134 ? 11.602 5.762 -0.790 1.00 71.62 134 PHE A O 1
ATOM 1084 N N . ARG A 1 135 ? 12.065 4.217 -2.343 1.00 66.88 135 ARG A N 1
ATOM 1085 C CA . ARG A 1 135 ? 12.012 5.083 -3.532 1.00 66.88 135 ARG A CA 1
ATOM 1086 C C . ARG A 1 135 ? 10.715 4.903 -4.329 1.00 66.88 135 ARG A C 1
ATOM 1088 O O . ARG A 1 135 ? 10.563 5.544 -5.365 1.00 66.88 135 ARG A O 1
ATOM 1095 N N . GLY A 1 136 ? 9.824 3.999 -3.908 1.00 65.25 136 GLY A N 1
ATOM 1096 C CA . GLY A 1 136 ? 8.596 3.664 -4.638 1.00 65.25 136 GLY A CA 1
ATOM 1097 C C . GLY A 1 136 ? 8.845 3.066 -6.029 1.00 65.25 136 GLY A C 1
ATOM 1098 O O . GLY A 1 136 ? 7.960 3.087 -6.877 1.00 65.25 136 GLY A O 1
ATOM 1099 N N . THR A 1 137 ? 10.059 2.563 -6.288 1.00 71.69 137 THR A N 1
ATOM 1100 C CA . THR A 1 137 ? 10.430 1.999 -7.599 1.00 71.69 137 THR A CA 1
ATOM 1101 C C . THR A 1 137 ? 10.194 0.497 -7.662 1.00 71.69 137 THR A C 1
ATOM 1103 O O . THR A 1 137 ? 9.910 -0.031 -8.734 1.00 71.69 137 THR A O 1
ATOM 1106 N N . MET A 1 138 ? 10.297 -0.194 -6.524 1.00 73.44 138 MET A N 1
ATOM 1107 C CA . MET A 1 138 ? 10.009 -1.616 -6.410 1.00 73.44 138 MET A CA 1
ATOM 1108 C C . MET A 1 138 ? 9.352 -1.910 -5.065 1.00 73.44 138 MET A C 1
ATOM 1110 O O . MET A 1 138 ? 9.865 -1.534 -4.010 1.00 73.44 138 MET A O 1
ATOM 1114 N N . ALA A 1 139 ? 8.224 -2.609 -5.134 1.00 81.94 139 ALA A N 1
ATOM 1115 C CA . ALA A 1 139 ? 7.528 -3.169 -3.994 1.00 81.94 139 ALA A CA 1
ATOM 1116 C C . ALA A 1 139 ? 6.986 -4.545 -4.382 1.00 81.94 139 ALA A C 1
ATOM 1118 O O . ALA A 1 139 ? 6.392 -4.698 -5.449 1.00 81.94 139 ALA A O 1
ATOM 1119 N N . SER A 1 140 ? 7.211 -5.531 -3.525 1.00 85.00 140 SER A N 1
ATOM 1120 C CA . SER A 1 140 ? 6.660 -6.875 -3.629 1.00 85.00 140 SER A CA 1
ATOM 1121 C C . SER A 1 140 ? 5.880 -7.164 -2.358 1.00 85.00 140 SER A C 1
ATOM 1123 O O . SER A 1 140 ? 6.392 -6.959 -1.259 1.00 85.00 140 SER A O 1
ATOM 1125 N N . ILE A 1 141 ? 4.636 -7.605 -2.514 1.00 86.56 141 ILE A N 1
ATOM 1126 C CA . ILE A 1 141 ? 3.754 -7.996 -1.418 1.00 86.56 141 ILE A CA 1
ATOM 1127 C C . ILE A 1 141 ? 3.212 -9.372 -1.778 1.00 86.56 141 ILE A C 1
ATOM 1129 O O . ILE A 1 141 ? 2.542 -9.532 -2.797 1.00 86.56 141 ILE A O 1
ATOM 1133 N N . GLU A 1 142 ? 3.504 -10.356 -0.942 1.00 88.44 142 GLU A N 1
ATOM 1134 C CA . GLU A 1 142 ? 2.976 -11.707 -1.064 1.00 88.44 142 GLU A CA 1
ATOM 1135 C C . GLU A 1 142 ? 2.061 -11.978 0.124 1.00 88.44 142 GLU A C 1
ATOM 1137 O O . GLU A 1 142 ? 2.474 -11.846 1.276 1.00 88.44 142 GLU A O 1
ATOM 1142 N N . VAL A 1 143 ? 0.812 -12.343 -0.164 1.00 86.62 143 VAL A N 1
ATOM 1143 C CA . VAL A 1 143 ? -0.189 -12.711 0.840 1.00 86.62 143 VAL A CA 1
ATOM 1144 C C . VAL A 1 143 ? -0.651 -14.124 0.5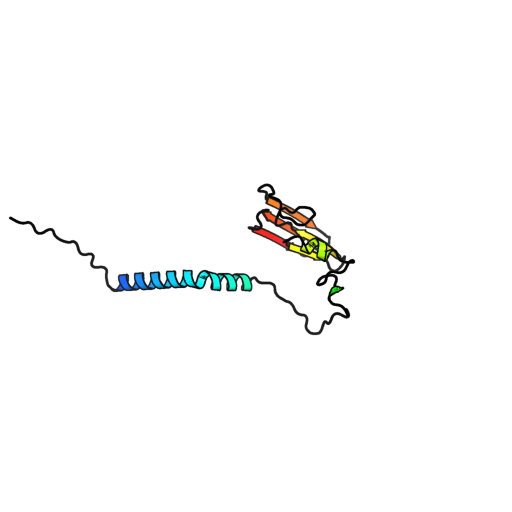39 1.00 86.62 143 VAL A C 1
ATOM 1146 O O . VAL A 1 143 ? -1.092 -14.422 -0.570 1.00 86.62 143 VAL A O 1
ATOM 1149 N N . THR A 1 144 ? -0.549 -14.993 1.535 1.00 86.69 144 THR A N 1
ATOM 1150 C CA . THR A 1 144 ? -0.960 -16.392 1.450 1.00 86.69 144 THR A CA 1
ATOM 1151 C C . THR A 1 144 ? -1.995 -16.694 2.519 1.00 86.69 144 THR A C 1
ATOM 1153 O O . THR A 1 144 ? -1.913 -16.210 3.650 1.00 86.69 144 THR A O 1
ATOM 1156 N N . LEU A 1 145 ? -2.990 -17.483 2.127 1.00 83.88 145 LEU A N 1
ATOM 1157 C CA . LEU A 1 145 ? -3.964 -18.071 3.036 1.00 83.88 145 LEU A CA 1
ATOM 1158 C C . LEU A 1 145 ? -3.372 -19.391 3.572 1.00 83.88 145 LEU A C 1
ATOM 1160 O O . LEU A 1 145 ? -2.705 -20.086 2.797 1.00 83.88 145 LEU A O 1
ATOM 1164 N N . PRO A 1 146 ? -3.560 -19.712 4.862 1.00 73.06 146 PRO A N 1
ATOM 1165 C CA . PRO A 1 146 ? -3.109 -20.967 5.459 1.00 73.06 146 PRO A CA 1
ATOM 1166 C C . PRO A 1 146 ? -3.807 -22.208 4.884 1.00 73.06 146 PRO A C 1
ATOM 1168 O O . PRO A 1 146 ? -4.943 -22.093 4.367 1.00 73.06 146 PRO A O 1
#

pLDDT: mean 78.08, std 11.9, range [41.28, 94.56]

Foldseek 3Di:
DDDDDDDDDDPDPVVVVVVVVVVVVVVVVCVVCVVVVVVVVCCVVNDDPPDDPPDDDPDPDPQCDQQRHPNPPHCNVQCVLAPFDWDADPVVRDIGTDQQADADSRSDGDPDDFDWDWDWDDPPQKTKIWIYTNVSPDIDIDIDGD